Protein AF-A0AAX0WS80-F1 (afdb_monomer_lite)

pLDDT: mean 76.94, std 17.45, range [29.25, 92.12]

Secondary structure (DSSP, 8-state):
--HHHHHHHHHHHHHHHHHHHHHHHHHHS-----SS-----S-SSHHHHHHHHHHHHHHHHHHHHHH-TTS---HHHHHHHHHHHHHHHHHHHHHHHTSTTHHHHHHTTHHHHHHHHHHHHHHHH-

Foldseek 3Di:
DDPVVVLLVVLLVLLLVLLVLVLVLLVLPPDPPPPPDDDPDPDDPPPLVVLSVVLVVLNVVLVVLVPPPVDDNPSVVNVVSSVVSVVSVVVSLVCLCVDPCVVVCVVSCSVVSVVVSVVSNVVSPD

Structure (mmCIF, N/CA/C/O backbone):
data_AF-A0AAX0WS80-F1
#
_entry.id   AF-A0AAX0WS80-F1
#
loop_
_atom_site.group_PDB
_atom_site.id
_atom_site.type_symbol
_atom_site.label_atom_id
_atom_site.label_alt_id
_atom_site.label_comp_id
_atom_site.label_asym_id
_atom_site.label_entity_id
_atom_site.label_seq_id
_atom_site.pdbx_PDB_ins_code
_atom_site.Cartn_x
_atom_site.Cartn_y
_atom_site.Cartn_z
_atom_site.occupancy
_atom_site.B_iso_or_equiv
_atom_site.auth_seq_id
_atom_site.auth_comp_id
_atom_site.auth_asym_id
_atom_site.auth_atom_id
_atom_site.pdbx_PDB_model_num
ATOM 1 N N . MET A 1 1 ? 20.073 -5.350 -20.704 1.00 56.81 1 MET A N 1
ATOM 2 C CA . MET A 1 1 ? 19.515 -5.010 -19.376 1.00 56.81 1 MET A CA 1
ATOM 3 C C . MET A 1 1 ? 20.526 -5.489 -18.339 1.00 56.81 1 MET A C 1
ATOM 5 O O . MET A 1 1 ? 20.897 -6.651 -18.406 1.00 56.81 1 MET A O 1
ATOM 9 N N . ASN A 1 2 ? 21.082 -4.609 -17.500 1.00 73.88 2 ASN A N 1
ATOM 10 C CA . ASN A 1 2 ? 22.086 -5.003 -16.495 1.00 73.88 2 ASN A CA 1
ATOM 11 C C . ASN A 1 2 ? 21.416 -5.867 -15.402 1.00 73.88 2 ASN A C 1
ATOM 13 O O . ASN A 1 2 ? 20.265 -5.600 -15.059 1.00 73.88 2 ASN A O 1
ATOM 17 N N . LYS A 1 3 ? 22.119 -6.871 -14.863 1.00 77.88 3 LYS A N 1
ATOM 18 C CA . LYS A 1 3 ? 21.657 -7.792 -13.809 1.00 77.88 3 LYS A CA 1
ATOM 19 C C . LYS A 1 3 ? 21.042 -7.054 -12.611 1.00 77.88 3 LYS A C 1
ATOM 21 O O . LYS A 1 3 ? 19.959 -7.415 -12.168 1.00 77.88 3 LYS A O 1
ATOM 26 N N . ALA A 1 4 ? 21.656 -5.949 -12.185 1.00 75.44 4 ALA A N 1
ATOM 27 C CA . ALA A 1 4 ? 21.131 -5.101 -11.111 1.00 75.44 4 ALA A CA 1
ATOM 28 C C . ALA A 1 4 ? 19.734 -4.523 -11.421 1.00 75.44 4 ALA A C 1
ATOM 30 O O . ALA A 1 4 ? 18.885 -4.418 -10.542 1.00 75.44 4 ALA A O 1
ATOM 31 N N . ASN A 1 5 ? 19.457 -4.189 -12.687 1.00 78.62 5 ASN A N 1
ATOM 32 C CA . ASN A 1 5 ? 18.140 -3.696 -13.092 1.00 78.62 5 ASN A CA 1
ATOM 33 C C . ASN A 1 5 ? 17.091 -4.821 -13.118 1.00 78.62 5 ASN A C 1
ATOM 35 O O . ASN A 1 5 ? 15.913 -4.568 -12.907 1.00 78.62 5 ASN A O 1
ATOM 39 N N . GLN A 1 6 ? 17.501 -6.069 -13.365 1.00 82.81 6 GLN A N 1
ATOM 40 C CA . GLN A 1 6 ? 16.599 -7.222 -13.288 1.00 82.81 6 GLN A CA 1
ATOM 41 C C . GLN A 1 6 ? 16.251 -7.561 -11.835 1.00 82.81 6 GLN A C 1
ATOM 43 O O . GLN A 1 6 ? 15.082 -7.761 -11.524 1.00 82.81 6 GLN A O 1
ATOM 48 N N . GLU A 1 7 ? 17.241 -7.570 -10.941 1.00 85.75 7 GLU A N 1
ATOM 49 C CA . GLU A 1 7 ? 17.035 -7.797 -9.504 1.00 85.75 7 GLU A CA 1
ATOM 50 C C . GLU A 1 7 ? 16.114 -6.733 -8.892 1.00 85.75 7 GLU A C 1
ATOM 52 O O . GLU A 1 7 ? 15.167 -7.070 -8.179 1.00 85.75 7 GLU A O 1
ATOM 57 N N . LEU A 1 8 ? 16.318 -5.462 -9.252 1.00 86.62 8 LEU A N 1
ATOM 58 C CA . LEU A 1 8 ? 15.444 -4.366 -8.839 1.00 86.62 8 LEU A CA 1
ATOM 59 C C . LEU A 1 8 ? 14.003 -4.558 -9.329 1.00 86.62 8 LEU A C 1
ATOM 61 O O . LEU A 1 8 ? 13.059 -4.360 -8.571 1.00 86.62 8 LEU A O 1
ATOM 65 N N . GLN A 1 9 ? 13.815 -4.978 -10.578 1.00 86.31 9 GLN A N 1
ATOM 66 C CA . GLN A 1 9 ? 12.480 -5.186 -11.138 1.00 86.31 9 GLN A CA 1
ATOM 67 C C . GLN A 1 9 ? 11.749 -6.377 -10.496 1.00 86.31 9 GLN A C 1
ATOM 69 O O . GLN A 1 9 ? 10.552 -6.282 -10.231 1.00 86.31 9 GLN A O 1
ATOM 74 N N . ILE A 1 10 ? 12.469 -7.446 -10.141 1.00 88.62 10 ILE A N 1
ATOM 75 C CA . ILE A 1 10 ? 11.917 -8.563 -9.356 1.00 88.62 10 ILE A CA 1
ATOM 76 C C . ILE A 1 10 ? 11.486 -8.086 -7.963 1.00 88.62 10 ILE A C 1
ATOM 78 O O . ILE A 1 10 ? 10.423 -8.472 -7.476 1.00 88.62 10 ILE A O 1
ATOM 82 N N . LEU A 1 11 ? 12.292 -7.244 -7.309 1.00 89.44 11 LEU A N 1
ATOM 83 C CA . LEU A 1 11 ? 11.933 -6.670 -6.012 1.00 89.44 11 LEU A CA 1
ATOM 84 C C . LEU A 1 11 ? 10.670 -5.804 -6.119 1.00 89.44 11 LEU A C 1
ATOM 86 O O . LEU A 1 11 ? 9.746 -5.973 -5.325 1.00 89.44 11 LEU A O 1
ATOM 90 N N . ILE A 1 12 ? 10.595 -4.934 -7.129 1.00 88.94 12 ILE A N 1
ATOM 91 C CA . ILE A 1 12 ? 9.424 -4.084 -7.388 1.00 88.94 12 ILE A CA 1
ATOM 92 C C . ILE A 1 12 ? 8.171 -4.933 -7.630 1.00 88.94 12 ILE A C 1
ATOM 94 O O . ILE A 1 12 ? 7.109 -4.598 -7.117 1.00 88.94 12 ILE A O 1
ATOM 98 N N . GLU A 1 13 ? 8.273 -6.054 -8.345 1.00 89.50 13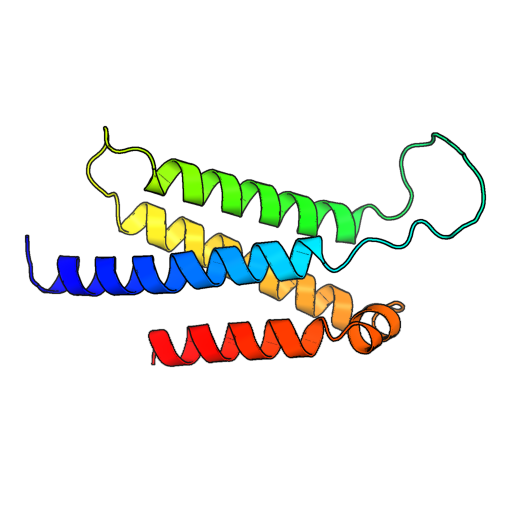 GLU A N 1
ATOM 99 C CA . GLU A 1 13 ? 7.147 -6.975 -8.551 1.00 89.50 13 GLU A CA 1
ATOM 100 C C . GLU A 1 13 ? 6.654 -7.622 -7.252 1.00 89.50 13 GLU A C 1
ATOM 102 O O . GLU A 1 13 ? 5.447 -7.748 -7.045 1.00 89.50 13 GLU A O 1
ATOM 107 N N . LYS A 1 14 ? 7.559 -7.982 -6.338 1.00 90.44 14 LYS A N 1
ATOM 108 C CA . LYS A 1 14 ? 7.165 -8.501 -5.020 1.00 90.44 14 LYS A CA 1
ATOM 109 C C . LYS A 1 14 ? 6.500 -7.421 -4.162 1.00 90.44 14 LYS A C 1
ATOM 111 O O . LYS A 1 14 ? 5.493 -7.693 -3.508 1.00 90.44 14 LYS A O 1
ATOM 116 N N . LEU A 1 15 ? 7.023 -6.195 -4.194 1.00 90.94 15 LEU A N 1
ATOM 117 C CA . LEU A 1 15 ? 6.435 -5.049 -3.495 1.00 90.94 15 LEU A CA 1
ATOM 118 C C . LEU A 1 15 ? 5.065 -4.659 -4.077 1.00 90.94 15 LEU A C 1
ATOM 120 O O . LEU A 1 15 ? 4.174 -4.276 -3.324 1.00 90.94 15 LEU A O 1
ATOM 124 N N . ASP A 1 16 ? 4.854 -4.823 -5.384 1.00 90.62 16 ASP A N 1
ATOM 125 C CA . ASP A 1 16 ? 3.568 -4.577 -6.050 1.00 90.62 16 ASP A CA 1
ATOM 126 C C . ASP A 1 16 ? 2.439 -5.455 -5.484 1.00 90.62 16 ASP A C 1
ATOM 128 O O . ASP A 1 16 ? 1.323 -4.969 -5.274 1.00 90.62 16 ASP A O 1
ATOM 132 N N . SER A 1 17 ? 2.744 -6.722 -5.177 1.00 91.12 17 SER A N 1
ATOM 133 C CA . SER A 1 17 ? 1.818 -7.639 -4.499 1.00 91.12 17 SER A CA 1
ATOM 134 C C . SER A 1 17 ? 1.521 -7.189 -3.067 1.00 91.12 17 SER A C 1
ATOM 136 O O . SER A 1 17 ? 0.379 -7.267 -2.619 1.00 91.12 17 SER A O 1
ATOM 138 N N . ILE A 1 18 ? 2.524 -6.684 -2.343 1.00 91.94 18 ILE A N 1
ATOM 139 C CA . ILE A 1 18 ? 2.337 -6.166 -0.979 1.00 91.94 18 ILE A CA 1
ATOM 140 C C . ILE A 1 18 ? 1.436 -4.928 -0.985 1.00 91.94 18 ILE A C 1
ATOM 142 O O . ILE A 1 18 ? 0.577 -4.783 -0.117 1.00 91.94 18 ILE A O 1
ATOM 146 N N . VAL A 1 19 ? 1.573 -4.057 -1.985 1.00 91.50 19 VAL A N 1
ATOM 147 C CA . VAL A 1 19 ? 0.694 -2.894 -2.153 1.00 91.50 19 VAL A CA 1
ATOM 148 C C . VAL A 1 19 ? -0.770 -3.311 -2.347 1.00 91.50 19 VAL A C 1
ATOM 150 O O . VAL A 1 19 ? -1.670 -2.652 -1.817 1.00 91.50 19 VAL A O 1
ATOM 153 N N . ASP A 1 20 ? -1.033 -4.413 -3.052 1.00 92.00 20 ASP A N 1
ATOM 154 C CA . ASP A 1 20 ? -2.394 -4.944 -3.186 1.00 92.00 20 ASP A CA 1
ATOM 155 C C . ASP A 1 20 ? -2.931 -5.494 -1.861 1.00 92.00 20 ASP A C 1
ATOM 157 O O . ASP A 1 20 ? -4.081 -5.221 -1.506 1.00 92.00 20 ASP A O 1
ATOM 161 N N . GLU A 1 21 ? -2.101 -6.194 -1.083 1.00 90.31 21 GLU A N 1
ATOM 162 C CA . GLU A 1 21 ? -2.470 -6.625 0.270 1.00 90.31 21 GLU A CA 1
ATOM 163 C C . GLU A 1 21 ? -2.802 -5.422 1.166 1.00 90.31 21 GLU A C 1
ATOM 165 O O . GLU A 1 21 ? -3.850 -5.401 1.813 1.00 90.31 21 GLU A O 1
ATOM 170 N N . MET A 1 22 ? -1.982 -4.366 1.147 1.00 88.81 22 MET A N 1
ATOM 171 C CA . MET A 1 22 ? -2.257 -3.125 1.882 1.00 88.81 22 MET A CA 1
ATOM 172 C C . MET A 1 22 ? -3.594 -2.510 1.476 1.00 88.81 22 MET A C 1
ATOM 174 O O . MET A 1 22 ? -4.395 -2.147 2.340 1.00 88.81 22 MET A O 1
ATOM 178 N N . LYS A 1 23 ? -3.869 -2.418 0.168 1.00 89.38 23 LYS A N 1
ATOM 179 C CA . LYS A 1 23 ? -5.151 -1.931 -0.359 1.00 89.38 23 LYS A CA 1
ATOM 180 C C . LYS A 1 23 ? -6.319 -2.747 0.192 1.00 89.38 23 LYS A C 1
ATOM 182 O O . LYS A 1 23 ? -7.307 -2.163 0.636 1.00 89.38 23 LYS A O 1
ATOM 187 N N . GLN A 1 24 ? -6.203 -4.073 0.226 1.00 88.75 24 GLN A N 1
ATOM 188 C CA . GLN A 1 24 ? -7.234 -4.941 0.795 1.00 88.75 24 GLN A CA 1
ATOM 189 C C . GLN A 1 24 ? -7.435 -4.699 2.293 1.00 88.75 24 GLN A C 1
ATOM 191 O O . GLN A 1 24 ? -8.578 -4.559 2.733 1.00 88.75 24 GLN A O 1
ATOM 196 N N . VAL A 1 25 ? -6.357 -4.591 3.078 1.00 86.69 25 VAL A N 1
ATOM 197 C CA . VAL A 1 25 ? -6.458 -4.311 4.518 1.00 86.69 25 VAL A CA 1
ATOM 198 C C . VAL A 1 25 ? -7.139 -2.963 4.752 1.00 86.69 25 VAL A C 1
ATOM 200 O O . VAL A 1 25 ? -8.092 -2.893 5.533 1.00 86.69 25 VAL A O 1
ATOM 203 N N . LEU A 1 26 ? -6.727 -1.922 4.021 1.00 83.94 26 LEU A N 1
ATOM 204 C CA . LEU A 1 26 ? -7.327 -0.590 4.094 1.00 83.94 26 LEU A CA 1
ATOM 205 C C . LEU A 1 26 ? -8.811 -0.617 3.734 1.00 83.94 26 LEU A C 1
ATOM 207 O O . LEU A 1 26 ? -9.595 0.029 4.414 1.00 83.94 26 LEU A O 1
ATOM 211 N N . VAL A 1 27 ? -9.235 -1.344 2.700 1.00 83.25 27 VAL A N 1
ATOM 212 C CA . VAL A 1 27 ? -10.659 -1.442 2.331 1.00 83.25 27 VAL A CA 1
ATOM 213 C C . VAL A 1 27 ? -11.455 -2.230 3.376 1.00 83.25 27 VAL A C 1
ATOM 215 O O . VAL A 1 27 ? -12.555 -1.811 3.734 1.00 83.25 27 VAL A O 1
ATOM 218 N N . SER A 1 28 ? -10.889 -3.323 3.897 1.00 77.19 28 SER A N 1
ATOM 219 C CA . SER A 1 28 ? -11.552 -4.221 4.855 1.00 77.19 28 SER A CA 1
ATOM 220 C C . SER A 1 28 ? -11.839 -3.577 6.211 1.00 77.19 28 SER A C 1
ATOM 222 O O . SER A 1 28 ? -12.799 -3.952 6.883 1.00 77.19 28 SER A O 1
ATOM 224 N N . THR A 1 29 ? -11.076 -2.551 6.594 1.00 68.81 29 THR A N 1
ATOM 225 C CA . THR A 1 29 ? -11.458 -1.651 7.681 1.00 68.81 29 THR A CA 1
ATOM 226 C C . THR A 1 29 ? -12.516 -0.677 7.186 1.00 68.81 29 THR A C 1
ATOM 228 O O . THR A 1 29 ? -12.272 0.500 6.911 1.00 68.81 29 THR A O 1
ATOM 231 N N . GLN A 1 30 ? -13.731 -1.191 7.015 1.00 55.41 30 GLN A N 1
ATOM 232 C CA . GLN A 1 30 ? -14.908 -0.367 6.801 1.00 55.41 30 GLN A CA 1
ATOM 233 C C . GLN A 1 30 ? -15.033 0.582 8.000 1.00 55.41 30 GLN A C 1
ATOM 235 O O . GLN A 1 30 ? -15.071 0.131 9.149 1.00 55.41 30 GLN A O 1
ATOM 240 N N . SER A 1 31 ? -15.070 1.892 7.732 1.00 48.59 31 SER A N 1
ATOM 241 C CA . SER A 1 31 ? -15.538 2.864 8.715 1.00 48.59 31 SER A CA 1
ATOM 242 C C . SER A 1 31 ? -16.947 2.434 9.080 1.00 48.59 31 SER A C 1
ATOM 244 O O . SER A 1 31 ? -17.825 2.434 8.212 1.00 48.59 31 SER A O 1
ATOM 246 N N . VAL A 1 32 ? -17.158 2.020 10.325 1.00 42.12 32 VAL A N 1
ATOM 247 C CA . VAL A 1 32 ? -18.508 1.805 10.822 1.00 42.12 32 VAL A CA 1
ATOM 248 C C . VAL A 1 32 ? -19.185 3.160 10.702 1.00 42.12 32 VAL A C 1
ATOM 250 O O . 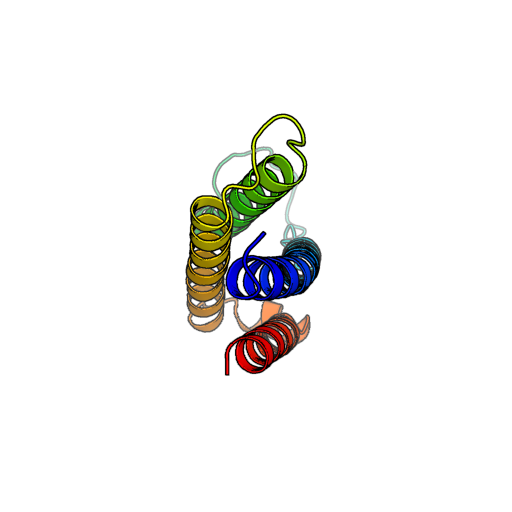VAL A 1 32 ? -18.861 4.096 11.432 1.00 42.12 32 VAL A O 1
ATOM 253 N N . SER A 1 33 ? -20.107 3.296 9.746 1.00 40.22 33 SER A N 1
ATOM 254 C CA . SER A 1 33 ? -21.163 4.277 9.912 1.00 40.22 33 SER A CA 1
ATOM 255 C C . SER A 1 33 ? -21.825 3.870 11.216 1.00 40.22 33 SER A C 1
ATOM 257 O O . SER A 1 33 ? -22.523 2.852 11.270 1.00 40.22 33 SER A O 1
ATOM 259 N N . SER A 1 34 ? -21.520 4.592 12.294 1.00 36.38 34 SER A N 1
ATOM 260 C CA . SER A 1 34 ? -22.288 4.450 13.516 1.00 36.38 34 SER A CA 1
ATOM 261 C C . SER A 1 34 ? -23.750 4.553 13.098 1.00 36.38 34 SER A C 1
ATOM 263 O O . SER A 1 34 ? -24.137 5.431 12.326 1.00 36.38 34 SER A O 1
ATOM 265 N N . ASN A 1 35 ? -24.538 3.567 13.507 1.00 35.56 35 ASN A N 1
ATOM 266 C CA . ASN A 1 35 ? -25.933 3.408 13.127 1.00 35.56 35 ASN A CA 1
ATOM 267 C C . ASN A 1 35 ? -26.796 4.465 13.855 1.00 35.56 35 ASN A C 1
ATOM 269 O O . ASN A 1 35 ? -27.763 4.153 14.544 1.00 35.56 35 ASN A O 1
ATOM 273 N N . LYS A 1 36 ? -26.410 5.742 13.763 1.00 38.12 36 LYS A N 1
ATOM 274 C CA . LYS A 1 36 ? -27.124 6.907 14.269 1.00 38.12 36 LYS A CA 1
ATOM 275 C C . LYS A 1 36 ? -27.389 7.846 13.103 1.00 38.12 36 LYS A C 1
ATOM 277 O O . LYS A 1 36 ? -26.603 8.732 12.816 1.00 38.12 36 LYS A O 1
ATOM 282 N N . LYS A 1 37 ? -28.564 7.609 12.518 1.00 34.72 37 LYS A N 1
ATOM 283 C CA . LYS A 1 37 ? -29.346 8.479 11.637 1.00 34.72 37 LYS A CA 1
ATOM 284 C C . LYS A 1 37 ? -28.667 8.928 10.340 1.00 34.72 37 LYS A C 1
ATOM 286 O O . LYS A 1 37 ? -27.595 9.510 10.301 1.00 34.72 37 LYS A O 1
ATOM 291 N N . LYS A 1 38 ? -29.414 8.687 9.263 1.00 38.25 38 LYS A N 1
ATOM 292 C CA . LYS A 1 38 ? -29.347 9.420 8.004 1.00 38.25 38 LYS A CA 1
ATOM 293 C C . LYS A 1 38 ? -29.253 10.918 8.297 1.00 38.25 38 LYS A C 1
ATOM 295 O O . LYS A 1 38 ? -30.280 11.530 8.548 1.00 38.25 38 LYS A O 1
ATOM 300 N N . ASP A 1 39 ? -28.059 11.475 8.212 1.00 29.25 39 ASP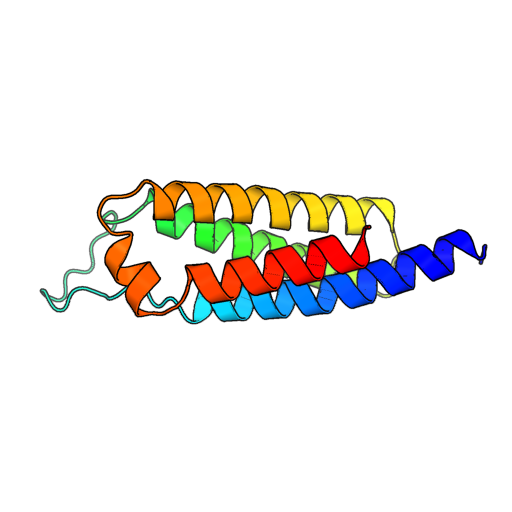 A N 1
ATOM 301 C CA . ASP A 1 39 ? -27.866 12.879 7.899 1.00 29.25 39 ASP A CA 1
ATOM 302 C C . ASP A 1 39 ? -26.803 12.946 6.807 1.00 29.25 39 ASP A C 1
ATOM 304 O O . ASP A 1 39 ? -25.626 12.646 7.007 1.00 29.25 39 ASP A O 1
ATOM 308 N N . CYS A 1 40 ? -27.258 13.299 5.605 1.00 40.50 40 CYS A N 1
ATOM 309 C CA . CYS A 1 40 ? -26.417 13.819 4.540 1.00 40.50 40 CYS A CA 1
ATOM 310 C C . CYS A 1 40 ? -25.767 15.117 5.029 1.00 40.50 40 CYS A C 1
ATOM 312 O O . CYS A 1 40 ? -26.229 16.190 4.670 1.00 40.50 40 CYS A O 1
ATOM 314 N N . PHE A 1 41 ? -24.704 15.049 5.828 1.00 33.81 41 PHE A N 1
ATOM 315 C CA . PHE A 1 41 ? -23.884 16.217 6.118 1.00 33.81 41 PHE A CA 1
ATOM 316 C C . PHE A 1 41 ? -22.400 15.854 6.182 1.00 33.81 41 PHE A C 1
ATOM 318 O O . PHE A 1 41 ? -21.935 15.027 6.960 1.00 33.81 41 PHE A O 1
ATOM 325 N N . PHE A 1 42 ? -21.672 16.511 5.283 1.00 40.69 42 PHE A N 1
ATOM 326 C CA . PHE A 1 42 ? -20.256 16.829 5.332 1.00 40.69 42 PHE A CA 1
ATOM 327 C C . PHE A 1 42 ? -19.710 16.918 6.779 1.00 40.69 42 PHE A C 1
ATOM 329 O O . PHE A 1 42 ? -20.333 17.557 7.616 1.00 40.69 42 PHE A O 1
ATOM 336 N N . LEU A 1 43 ? -18.485 16.412 7.013 1.00 36.91 43 LEU A N 1
ATOM 337 C CA . LEU A 1 43 ? -17.598 16.747 8.156 1.00 36.91 43 LEU A CA 1
ATOM 338 C C . LEU A 1 43 ? -17.745 15.999 9.505 1.00 36.91 43 LEU A C 1
ATOM 340 O O . LEU A 1 43 ? -17.754 16.642 10.551 1.00 36.91 43 LEU A O 1
ATOM 344 N N . SER A 1 44 ? -17.670 14.668 9.566 1.00 35.41 44 SER A N 1
ATOM 345 C CA . SER A 1 44 ? -17.484 14.011 10.882 1.00 35.41 44 SER A CA 1
ATOM 346 C C . SER A 1 44 ? -16.663 12.715 10.845 1.00 35.41 44 SER A C 1
ATOM 348 O O . SER A 1 44 ? -17.187 11.642 11.097 1.00 35.41 44 SER A O 1
ATOM 350 N N . THR A 1 45 ? -15.366 12.824 10.494 1.00 40.38 45 THR A N 1
ATOM 351 C CA . THR A 1 45 ? -14.211 11.915 10.827 1.00 40.38 45 THR A CA 1
ATOM 352 C C . THR A 1 45 ? -12.968 12.244 9.963 1.00 40.38 45 THR A C 1
ATOM 354 O O . THR A 1 45 ? -12.218 11.377 9.510 1.00 40.38 45 THR A O 1
ATOM 357 N N . ARG A 1 46 ? -12.740 13.533 9.659 1.00 43.75 46 ARG A N 1
ATOM 358 C CA . ARG A 1 46 ? -11.938 13.955 8.491 1.00 43.75 46 ARG A CA 1
ATOM 359 C C . ARG A 1 46 ? -10.455 13.555 8.478 1.00 43.75 46 ARG A C 1
ATOM 361 O O . ARG A 1 46 ? -9.921 13.451 7.386 1.00 43.75 46 ARG A O 1
ATOM 368 N N . MET A 1 47 ? -9.775 13.305 9.600 1.00 46.44 47 MET A N 1
ATOM 369 C CA . MET A 1 47 ? -8.319 13.048 9.552 1.00 46.44 47 MET A CA 1
ATOM 370 C C . MET A 1 47 ? -7.935 11.608 9.175 1.00 46.44 47 MET A C 1
ATOM 372 O O . MET A 1 47 ? -6.978 11.419 8.426 1.00 46.44 47 MET A O 1
ATOM 376 N N . GLY A 1 48 ? -8.668 10.595 9.649 1.00 48.69 48 GLY A N 1
ATOM 377 C CA . GLY A 1 48 ? -8.385 9.190 9.314 1.00 48.69 48 GLY A CA 1
ATOM 378 C C . GLY A 1 48 ? -8.865 8.810 7.911 1.00 48.69 48 GLY A C 1
ATOM 379 O O . GLY A 1 48 ? -8.168 8.111 7.174 1.00 48.69 48 GLY A O 1
ATOM 380 N N . LEU A 1 49 ? -10.029 9.339 7.510 1.00 54.81 49 LEU A N 1
ATOM 381 C CA . LEU A 1 49 ? -10.599 9.116 6.180 1.00 54.81 49 LEU A CA 1
ATOM 382 C C . LEU A 1 49 ? -9.763 9.787 5.077 1.00 54.81 49 LEU A C 1
ATOM 384 O O . LEU A 1 49 ? -9.589 9.202 4.009 1.00 54.81 49 LEU A O 1
ATOM 388 N N . ASP A 1 50 ? -9.212 10.978 5.342 1.00 69.38 50 ASP A N 1
ATOM 389 C CA . ASP A 1 50 ? -8.335 11.692 4.404 1.00 69.38 50 ASP A CA 1
ATOM 390 C C . ASP A 1 50 ? -7.028 10.927 4.166 1.00 69.38 50 ASP A C 1
ATOM 392 O O . ASP A 1 50 ? -6.656 10.683 3.021 1.00 69.38 50 ASP A O 1
ATOM 396 N N . ALA A 1 51 ? -6.379 10.440 5.229 1.00 75.38 51 ALA A N 1
ATOM 397 C CA . ALA A 1 51 ? -5.143 9.669 5.115 1.00 75.38 51 ALA A CA 1
ATOM 398 C C . ALA A 1 51 ? -5.350 8.332 4.382 1.00 75.38 51 ALA A C 1
ATOM 400 O O . ALA A 1 51 ? -4.600 8.022 3.456 1.00 75.38 51 ALA A O 1
ATOM 401 N N . LYS A 1 52 ? -6.403 7.574 4.717 1.00 81.12 52 LYS A N 1
ATOM 402 C CA . LYS A 1 52 ? -6.760 6.336 4.003 1.00 81.12 52 LYS A CA 1
ATOM 403 C C . LYS A 1 52 ? -7.057 6.598 2.523 1.00 81.12 52 LYS A C 1
ATOM 405 O O . LYS A 1 52 ? -6.527 5.903 1.660 1.00 81.12 52 LYS A O 1
ATOM 410 N N . THR A 1 53 ? -7.857 7.621 2.215 1.00 82.62 53 THR A N 1
ATOM 411 C CA . THR A 1 53 ? -8.181 8.005 0.827 1.00 82.62 53 THR A CA 1
ATOM 412 C C . THR A 1 53 ? -6.930 8.448 0.069 1.00 82.62 53 THR A C 1
ATOM 414 O O . THR A 1 53 ? -6.731 8.081 -1.087 1.00 82.62 53 THR A O 1
ATOM 417 N N . ARG A 1 54 ? -6.032 9.186 0.725 1.00 84.88 54 ARG A N 1
ATOM 418 C CA . ARG A 1 54 ? -4.758 9.618 0.149 1.00 84.88 54 ARG A CA 1
ATOM 419 C C . ARG A 1 54 ? -3.839 8.438 -0.167 1.00 84.88 54 ARG A C 1
ATOM 421 O O . ARG A 1 54 ? -3.241 8.438 -1.240 1.00 84.88 54 ARG A O 1
ATOM 428 N N . ILE A 1 55 ? -3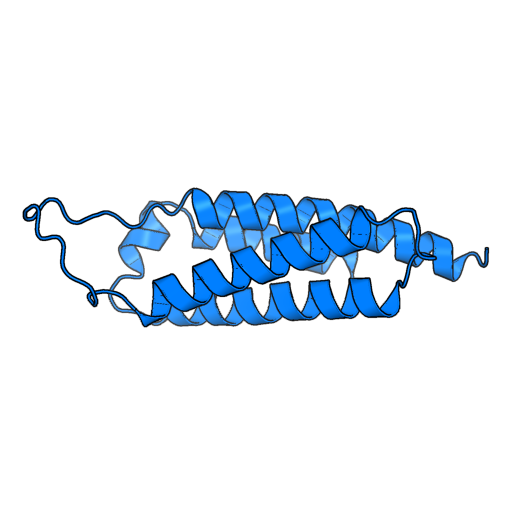.749 7.439 0.715 1.00 88.62 55 ILE A N 1
ATOM 429 C CA . ILE A 1 55 ? -2.993 6.204 0.446 1.00 88.62 55 ILE A CA 1
ATOM 430 C C . ILE A 1 55 ? -3.599 5.478 -0.755 1.00 88.62 55 ILE A C 1
ATOM 432 O O . ILE A 1 55 ? -2.876 5.133 -1.684 1.00 88.62 55 ILE A O 1
ATOM 436 N N . MET A 1 56 ? -4.926 5.341 -0.797 1.00 88.75 56 MET A N 1
ATOM 437 C CA . MET A 1 56 ? -5.629 4.731 -1.927 1.00 88.75 56 MET A CA 1
ATOM 438 C C . MET A 1 56 ? -5.305 5.405 -3.267 1.00 88.75 56 MET A C 1
ATOM 440 O O . MET A 1 56 ? -4.960 4.728 -4.233 1.00 88.75 56 MET A O 1
ATOM 444 N N . VAL A 1 57 ? -5.327 6.741 -3.314 1.00 87.38 57 VAL A N 1
ATOM 445 C CA . VAL A 1 57 ? -4.958 7.510 -4.514 1.00 87.38 57 VAL A CA 1
ATOM 446 C C . VAL A 1 57 ? -3.494 7.288 -4.905 1.00 87.38 57 VAL A C 1
ATOM 448 O O . VAL A 1 57 ? -3.191 7.197 -6.095 1.00 87.38 57 VAL A O 1
ATOM 451 N N . LYS A 1 58 ? -2.573 7.207 -3.936 1.00 90.19 58 LYS A N 1
ATOM 452 C CA . LYS A 1 58 ? -1.151 6.924 -4.203 1.00 90.19 58 LYS A CA 1
ATOM 453 C C . LYS A 1 58 ? -0.966 5.522 -4.791 1.00 90.19 58 LYS A C 1
ATOM 455 O O . LYS A 1 58 ? -0.265 5.388 -5.790 1.00 90.19 58 LYS A O 1
ATOM 460 N N . ILE A 1 59 ? -1.658 4.519 -4.247 1.00 91.50 59 ILE A N 1
ATOM 461 C CA . ILE A 1 59 ? -1.659 3.147 -4.777 1.00 91.50 59 ILE A CA 1
ATOM 462 C C . ILE A 1 59 ? -2.146 3.127 -6.228 1.00 91.50 59 ILE A C 1
ATOM 464 O O . ILE A 1 59 ? -1.477 2.570 -7.094 1.00 91.50 59 ILE A O 1
ATOM 468 N N . ASP A 1 60 ? -3.270 3.781 -6.526 1.00 89.75 60 ASP A N 1
ATOM 469 C CA . ASP A 1 60 ? -3.809 3.792 -7.888 1.00 89.75 60 ASP A CA 1
ATOM 470 C C . ASP A 1 60 ? -2.879 4.527 -8.873 1.00 89.75 60 ASP A C 1
ATOM 472 O O . ASP A 1 60 ? -2.741 4.108 -10.023 1.00 89.75 60 ASP A O 1
ATOM 476 N N . LYS A 1 61 ? -2.194 5.596 -8.436 1.00 89.69 61 LYS A N 1
ATOM 477 C CA . LYS A 1 61 ? -1.163 6.275 -9.243 1.00 89.69 61 LYS A CA 1
ATOM 478 C C . LYS A 1 61 ? 0.027 5.361 -9.536 1.00 89.69 61 LYS A C 1
ATOM 480 O O . LYS A 1 61 ? 0.448 5.286 -10.687 1.00 89.69 61 LYS A O 1
ATOM 485 N N . TYR A 1 62 ? 0.528 4.647 -8.530 1.00 91.56 62 TYR A N 1
ATOM 486 C CA . TYR A 1 62 ? 1.609 3.676 -8.695 1.00 91.56 62 TYR A CA 1
ATOM 487 C C . TYR A 1 62 ? 1.219 2.537 -9.652 1.00 91.56 62 TYR A C 1
ATOM 489 O O . TYR A 1 62 ? 1.970 2.204 -10.566 1.00 91.56 62 TYR A O 1
ATOM 497 N N . LYS A 1 63 ? 0.007 1.987 -9.520 1.00 90.25 63 LYS A N 1
ATOM 498 C CA . LYS A 1 63 ? -0.482 0.926 -10.415 1.00 90.25 63 LYS A CA 1
ATOM 499 C C . LYS A 1 63 ? -0.625 1.413 -11.860 1.00 90.25 63 LYS A C 1
ATOM 501 O O . LYS A 1 63 ? -0.294 0.675 -12.783 1.00 90.25 63 LYS A O 1
ATOM 506 N N . LYS A 1 64 ? -1.056 2.662 -12.074 1.00 89.12 64 LYS A N 1
ATOM 507 C CA . LYS A 1 64 ? -1.075 3.280 -13.413 1.00 89.12 64 LYS A CA 1
ATOM 508 C C . LYS A 1 64 ? 0.326 3.449 -13.991 1.00 89.12 64 LYS A C 1
ATOM 510 O O . LYS A 1 64 ? 0.515 3.145 -15.161 1.00 89.12 64 LYS A O 1
ATOM 515 N N . LEU A 1 65 ? 1.288 3.884 -13.176 1.00 86.88 65 LEU A N 1
ATOM 516 C CA . LEU A 1 65 ? 2.691 3.992 -13.580 1.00 86.88 65 LEU A CA 1
ATOM 517 C C . LEU A 1 65 ? 3.243 2.637 -14.052 1.00 86.88 65 LEU A C 1
ATOM 519 O O . LEU A 1 65 ? 3.867 2.567 -15.101 1.00 86.88 65 LEU A O 1
ATOM 523 N N . ARG A 1 66 ? 2.955 1.561 -13.313 1.00 85.38 66 ARG A N 1
ATOM 524 C CA . ARG A 1 66 ? 3.357 0.186 -13.656 1.00 85.38 66 ARG A CA 1
ATOM 525 C C . ARG A 1 66 ? 2.696 -0.355 -14.928 1.00 85.38 66 ARG A C 1
ATOM 527 O O . ARG A 1 66 ? 3.295 -1.160 -15.636 1.00 85.38 66 ARG A O 1
ATOM 534 N N . ALA A 1 67 ? 1.442 0.025 -15.171 1.00 84.44 67 ALA A N 1
ATOM 535 C CA . ALA A 1 67 ? 0.657 -0.445 -16.310 1.00 84.44 67 ALA A CA 1
ATOM 536 C C . ALA A 1 67 ? 0.954 0.318 -17.610 1.00 84.44 67 ALA A C 1
ATOM 538 O O . ALA A 1 67 ? 0.573 -0.153 -18.681 1.00 84.44 67 ALA A O 1
ATOM 539 N N . ASP A 1 68 ? 1.603 1.484 -17.536 1.00 78.50 68 ASP A N 1
ATOM 540 C CA . ASP A 1 68 ? 1.973 2.258 -18.717 1.00 78.50 68 ASP A CA 1
ATOM 541 C C . ASP A 1 68 ? 3.131 1.581 -19.463 1.00 78.50 68 ASP A C 1
ATOM 543 O O . ASP A 1 68 ? 4.311 1.823 -19.219 1.00 78.50 68 ASP A O 1
ATOM 547 N N . THR A 1 69 ? 2.772 0.711 -20.405 1.00 64.38 69 THR A N 1
ATOM 548 C CA . THR A 1 69 ? 3.711 0.003 -21.281 1.00 64.38 69 THR A CA 1
ATOM 549 C C . THR A 1 69 ? 4.356 0.903 -22.335 1.00 64.38 69 THR A C 1
ATOM 551 O O . THR A 1 69 ? 5.259 0.448 -23.034 1.00 64.38 69 THR A O 1
ATOM 554 N N . ASN A 1 70 ? 3.895 2.152 -22.491 1.00 58.91 70 ASN A N 1
ATOM 555 C CA . ASN A 1 70 ? 4.407 3.076 -23.507 1.00 58.91 70 ASN A CA 1
ATOM 556 C C . ASN A 1 70 ? 5.649 3.842 -23.038 1.00 58.91 70 ASN A C 1
ATOM 558 O O . ASN A 1 70 ? 6.320 4.471 -23.857 1.00 58.91 70 ASN A O 1
ATOM 562 N N . HIS A 1 71 ? 5.970 3.783 -21.744 1.00 58.25 71 HIS A N 1
ATOM 563 C CA . HIS A 1 71 ? 7.154 4.410 -21.174 1.00 58.25 71 HIS A CA 1
ATOM 564 C C . HIS A 1 71 ? 8.170 3.344 -20.744 1.00 58.25 71 HIS A C 1
ATOM 566 O O . HIS A 1 71 ? 7.789 2.292 -20.225 1.00 58.25 71 HIS A O 1
ATOM 572 N N . PRO A 1 72 ? 9.482 3.577 -20.940 1.00 65.06 72 PRO A N 1
ATOM 573 C CA . PRO A 1 72 ? 10.494 2.708 -20.354 1.00 65.06 72 PRO A CA 1
ATOM 574 C C . PRO A 1 72 ? 10.294 2.668 -18.834 1.00 65.06 72 PRO A C 1
ATOM 576 O O . PRO A 1 72 ? 10.130 3.723 -18.219 1.00 65.06 72 PRO A O 1
ATOM 579 N N . ARG A 1 73 ? 10.297 1.460 -18.240 1.00 71.38 73 ARG A N 1
ATOM 580 C CA . ARG A 1 73 ? 10.111 1.282 -16.789 1.00 71.38 73 ARG A CA 1
ATOM 581 C C . ARG A 1 73 ? 11.070 2.204 -16.038 1.00 71.38 73 ARG A C 1
ATOM 583 O O . ARG A 1 73 ? 12.288 2.025 -16.091 1.00 71.38 73 ARG A O 1
ATOM 590 N N . ASN A 1 74 ? 10.507 3.205 -15.371 1.00 81.00 74 ASN A N 1
ATOM 591 C CA . ASN A 1 74 ? 11.258 4.162 -14.581 1.00 81.00 74 ASN A CA 1
ATOM 592 C C . ASN A 1 74 ? 11.356 3.621 -13.153 1.00 81.00 74 ASN A C 1
ATOM 594 O O . ASN A 1 74 ? 10.552 3.981 -12.292 1.00 81.00 74 ASN A O 1
ATOM 598 N N . SER A 1 75 ? 12.331 2.736 -12.925 1.00 82.75 75 SER A N 1
ATOM 599 C CA . SER A 1 75 ? 12.521 2.074 -11.630 1.00 82.75 75 SER A CA 1
ATOM 600 C C . SER A 1 75 ? 12.671 3.074 -10.475 1.00 82.75 75 SER A C 1
ATOM 602 O O . SER A 1 75 ? 12.248 2.789 -9.361 1.00 82.75 75 SER A O 1
ATOM 604 N N . GLU A 1 76 ? 13.237 4.260 -10.720 1.00 85.62 76 GLU A N 1
ATOM 605 C CA . GLU A 1 76 ? 13.388 5.305 -9.701 1.00 85.62 76 GLU A CA 1
ATOM 606 C C . GLU A 1 76 ? 12.030 5.875 -9.274 1.00 85.62 76 GLU A C 1
ATOM 608 O O . GLU A 1 76 ? 11.733 5.970 -8.081 1.00 85.62 76 GLU A O 1
ATOM 613 N N . LEU A 1 77 ? 11.167 6.191 -10.242 1.00 87.69 77 LEU A N 1
ATOM 614 C CA . LEU A 1 77 ? 9.823 6.697 -9.967 1.00 87.69 77 LEU A CA 1
ATOM 615 C C . LEU A 1 77 ? 8.925 5.626 -9.325 1.00 87.69 77 LEU A C 1
ATOM 617 O O . LEU A 1 77 ? 8.121 5.946 -8.445 1.00 87.69 77 LEU A O 1
ATOM 621 N N . GLU A 1 78 ? 9.077 4.361 -9.729 1.00 90.00 78 GLU A N 1
ATOM 622 C CA . GLU A 1 78 ? 8.394 3.217 -9.112 1.00 90.00 78 GLU A CA 1
ATOM 623 C C . GLU A 1 78 ? 8.790 3.074 -7.637 1.00 90.00 78 GLU A C 1
ATOM 625 O O . GLU A 1 78 ? 7.917 3.022 -6.769 1.00 90.00 78 GLU A O 1
ATOM 630 N N . VAL A 1 79 ? 10.094 3.089 -7.340 1.00 89.50 79 VAL A N 1
ATOM 631 C CA . VAL A 1 79 ? 10.616 3.010 -5.967 1.00 89.50 79 VAL A CA 1
ATOM 632 C C . VAL A 1 79 ? 10.170 4.212 -5.137 1.00 89.50 79 VAL A C 1
ATOM 634 O O . VAL A 1 79 ? 9.691 4.035 -4.019 1.00 89.50 79 VAL A O 1
ATOM 637 N N . SER A 1 80 ? 10.261 5.429 -5.678 1.00 90.00 80 SER A N 1
ATOM 638 C CA . SER A 1 80 ? 9.811 6.644 -4.988 1.00 90.00 80 SER A CA 1
ATOM 639 C C . SER A 1 80 ? 8.324 6.570 -4.622 1.00 90.00 80 SER A C 1
ATOM 641 O O . SER A 1 80 ? 7.942 6.867 -3.489 1.00 90.00 80 SER A O 1
ATOM 643 N N . SER A 1 81 ? 7.491 6.086 -5.549 1.00 91.62 81 SER A N 1
ATOM 644 C CA . SER A 1 81 ? 6.055 5.901 -5.321 1.00 91.62 81 SER A CA 1
ATOM 645 C C . SER A 1 81 ? 5.771 4.855 -4.237 1.00 91.62 81 SER A C 1
ATOM 647 O O . SER A 1 81 ? 4.907 5.073 -3.389 1.00 91.62 81 SER A O 1
ATOM 649 N N . LEU A 1 82 ? 6.507 3.737 -4.232 1.00 92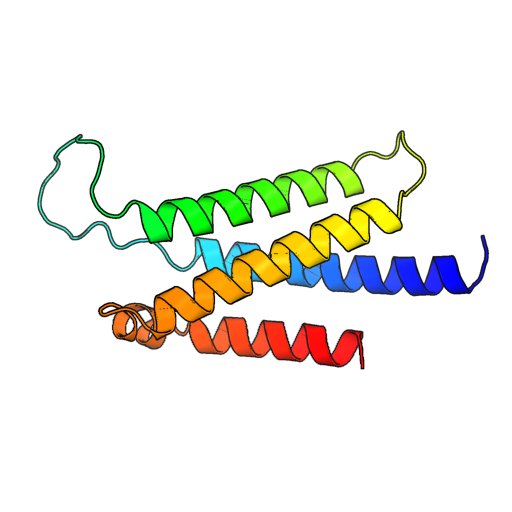.00 82 LEU A N 1
ATOM 650 C CA . LEU A 1 82 ? 6.390 2.693 -3.208 1.00 92.00 82 LEU A CA 1
ATOM 651 C C . LEU A 1 82 ? 6.764 3.218 -1.817 1.00 92.00 82 LEU A C 1
ATOM 653 O O . LEU A 1 82 ? 6.001 3.038 -0.869 1.00 92.00 82 LEU A O 1
ATOM 657 N N . MET A 1 83 ? 7.893 3.922 -1.702 1.00 90.81 83 MET A N 1
ATOM 658 C CA . MET A 1 83 ? 8.349 4.506 -0.435 1.00 90.81 83 MET A CA 1
ATOM 659 C C . MET A 1 83 ? 7.333 5.504 0.128 1.00 90.81 83 MET A C 1
ATOM 661 O O . MET A 1 83 ? 7.034 5.487 1.321 1.00 90.81 83 MET A O 1
ATOM 665 N N . ASP A 1 84 ? 6.747 6.337 -0.733 1.00 89.88 84 ASP A N 1
ATOM 666 C CA . ASP A 1 84 ? 5.708 7.296 -0.358 1.00 89.88 84 ASP A CA 1
ATOM 667 C C . ASP A 1 84 ? 4.412 6.608 0.125 1.00 89.88 84 ASP A C 1
ATOM 669 O O . ASP A 1 84 ? 3.793 7.052 1.100 1.00 89.88 84 ASP A O 1
ATOM 673 N N . ILE A 1 85 ? 4.017 5.488 -0.496 1.00 92.12 85 ILE A N 1
ATOM 674 C CA . ILE A 1 85 ? 2.890 4.656 -0.037 1.00 92.12 85 ILE A CA 1
ATOM 675 C C . ILE A 1 85 ? 3.178 4.073 1.351 1.00 92.12 85 ILE A C 1
ATOM 677 O O . ILE A 1 85 ? 2.335 4.202 2.246 1.00 92.12 85 ILE A O 1
ATOM 681 N N . PHE A 1 86 ? 4.350 3.463 1.550 1.00 90.88 86 PHE A N 1
ATOM 682 C CA . PHE A 1 86 ? 4.717 2.844 2.826 1.00 90.88 86 PHE A CA 1
ATOM 683 C C . PHE A 1 86 ? 4.803 3.874 3.953 1.00 90.88 86 PHE A C 1
ATOM 685 O O . PHE A 1 86 ? 4.128 3.705 4.967 1.00 90.88 86 PHE A O 1
ATOM 692 N N . ALA A 1 87 ? 5.506 4.990 3.743 1.00 89.50 87 ALA A N 1
ATOM 693 C CA . ALA A 1 87 ? 5.638 6.049 4.743 1.00 89.50 87 ALA A CA 1
ATOM 694 C C . ALA A 1 87 ? 4.279 6.664 5.121 1.00 89.50 87 ALA A C 1
ATOM 696 O O . ALA A 1 87 ? 3.968 6.855 6.298 1.00 89.50 87 ALA A O 1
ATOM 697 N N . THR A 1 88 ? 3.415 6.938 4.134 1.00 88.31 88 THR A N 1
ATOM 698 C CA . THR A 1 88 ? 2.070 7.468 4.417 1.00 88.31 88 THR A CA 1
ATOM 699 C C . THR A 1 88 ? 1.233 6.457 5.212 1.00 88.31 88 THR A C 1
ATOM 701 O O . THR A 1 88 ? 0.447 6.848 6.080 1.00 88.31 88 THR A O 1
ATOM 704 N N . THR A 1 89 ? 1.401 5.162 4.936 1.00 88.56 89 THR A N 1
ATOM 705 C CA . THR A 1 89 ? 0.665 4.097 5.625 1.00 88.56 89 THR A CA 1
ATOM 706 C C . THR A 1 89 ? 1.153 3.889 7.050 1.00 88.56 89 THR A C 1
ATOM 708 O O . THR A 1 89 ? 0.330 3.788 7.955 1.00 88.56 89 THR A O 1
ATOM 711 N N . GLU A 1 90 ? 2.463 3.919 7.279 1.00 88.25 90 GLU A N 1
ATOM 712 C CA . GLU A 1 90 ? 3.053 3.875 8.617 1.00 88.25 90 GLU A CA 1
ATOM 713 C C . GLU A 1 90 ? 2.527 5.021 9.494 1.00 88.25 90 GLU A C 1
ATOM 715 O O . GLU A 1 90 ? 2.065 4.796 10.615 1.00 88.25 90 GLU A O 1
ATOM 720 N N . ILE A 1 91 ? 2.485 6.245 8.953 1.00 88.25 91 ILE A N 1
ATOM 721 C CA . ILE A 1 91 ? 1.927 7.412 9.652 1.00 88.25 91 ILE A CA 1
ATOM 722 C C . ILE A 1 91 ? 0.454 7.188 10.021 1.00 88.25 91 ILE A C 1
ATOM 724 O O . ILE A 1 91 ? 0.031 7.565 11.116 1.00 88.25 91 ILE A O 1
ATOM 728 N N . LEU A 1 92 ? -0.345 6.603 9.122 1.00 86.81 92 LEU A N 1
ATOM 729 C CA . LEU A 1 92 ? -1.744 6.284 9.408 1.00 86.81 92 LEU A CA 1
ATOM 730 C C . LEU A 1 92 ? -1.855 5.254 10.535 1.00 86.81 92 LEU A C 1
ATOM 732 O O . LEU A 1 92 ? -2.596 5.489 11.487 1.00 86.81 92 LEU A O 1
ATOM 736 N N . VAL A 1 93 ? -1.123 4.141 10.442 1.00 86.12 93 VAL A N 1
ATOM 737 C CA . VAL A 1 93 ? -1.148 3.069 11.447 1.00 86.12 93 VAL A CA 1
ATOM 738 C C . VAL A 1 93 ? -0.769 3.622 12.820 1.00 86.12 93 VAL A C 1
ATOM 740 O O . VAL A 1 93 ? -1.509 3.399 13.777 1.00 86.12 93 VAL A O 1
ATOM 743 N N . LYS A 1 94 ? 0.295 4.432 12.898 1.00 85.88 94 LYS A N 1
ATOM 744 C CA . LYS A 1 94 ? 0.730 5.090 14.136 1.00 85.88 94 LYS A CA 1
ATOM 745 C C . LYS A 1 94 ? -0.352 6.000 14.729 1.00 85.88 94 LYS A C 1
ATOM 747 O O . LYS A 1 94 ? -0.663 5.915 15.916 1.00 85.88 94 LYS A O 1
ATOM 752 N N . LYS A 1 95 ? -0.989 6.831 13.899 1.00 84.56 95 LYS A N 1
ATOM 753 C CA . LYS A 1 95 ? -2.089 7.705 14.344 1.00 84.56 95 LYS A CA 1
ATOM 754 C C . LYS A 1 95 ? -3.295 6.921 14.856 1.00 84.56 95 LYS A C 1
ATOM 756 O O . LYS A 1 95 ? -3.939 7.364 15.801 1.00 84.56 95 LYS A O 1
ATOM 761 N N . ILE A 1 96 ? -3.617 5.787 14.233 1.00 83.38 96 ILE A N 1
ATOM 762 C CA . ILE A 1 96 ? -4.710 4.921 14.688 1.00 83.38 96 ILE A CA 1
ATOM 763 C C . ILE A 1 96 ? -4.334 4.267 16.022 1.00 83.38 96 ILE A C 1
ATOM 765 O O . ILE A 1 96 ? -5.163 4.262 16.927 1.00 83.38 96 ILE A O 1
ATOM 769 N N . SER A 1 97 ? -3.103 3.765 16.179 1.00 81.75 97 SER A N 1
ATOM 770 C CA . SER A 1 97 ? -2.661 3.131 17.432 1.00 81.75 97 SER A CA 1
ATOM 771 C C . SER A 1 97 ? -2.622 4.095 18.617 1.00 81.75 97 SER A C 1
ATOM 773 O O . SER A 1 97 ? -2.926 3.699 19.736 1.00 81.75 97 SER A O 1
ATOM 775 N N . GLU A 1 98 ? -2.290 5.364 18.376 1.00 85.38 98 GLU A N 1
ATOM 776 C CA . GLU A 1 98 ? -2.274 6.420 19.400 1.00 85.38 98 GLU A CA 1
ATOM 777 C C . GLU A 1 98 ? -3.675 7.022 19.653 1.00 85.38 98 GLU A C 1
ATOM 779 O O . GLU A 1 98 ? -3.867 7.812 20.580 1.00 85.38 98 GLU A O 1
ATOM 784 N N . GLY A 1 99 ? -4.662 6.678 18.820 1.00 78.38 99 GLY A N 1
ATOM 785 C CA . GLY A 1 99 ? -6.017 7.218 18.862 1.00 78.38 99 GLY A CA 1
ATOM 786 C C . GLY A 1 99 ? -6.930 6.535 19.884 1.00 78.38 99 GLY A C 1
ATOM 787 O O . GLY A 1 99 ? -6.734 5.383 20.268 1.00 78.38 99 GLY A O 1
ATOM 788 N N . LYS A 1 100 ? -7.998 7.241 20.284 1.00 71.00 100 LYS A N 1
ATOM 789 C CA . LYS A 1 100 ? -9.017 6.732 21.226 1.00 71.00 100 LYS A CA 1
ATOM 790 C C . LYS A 1 100 ? -9.839 5.560 20.676 1.00 71.00 100 LYS A C 1
ATOM 792 O O . LYS A 1 100 ? -10.373 4.791 21.464 1.00 71.00 100 LYS A O 1
ATOM 797 N N . ASP A 1 101 ? -9.901 5.415 19.353 1.00 67.25 101 ASP A N 1
ATOM 798 C CA . ASP A 1 101 ? -10.671 4.371 18.664 1.00 67.25 101 ASP A CA 1
ATOM 799 C C . ASP A 1 101 ? -9.817 3.132 18.319 1.00 67.25 101 ASP A C 1
ATOM 801 O O . ASP A 1 101 ? -10.249 2.270 17.556 1.00 67.25 101 ASP A O 1
ATOM 805 N N . SER A 1 102 ? -8.589 3.028 18.847 1.00 75.31 102 SER A N 1
ATOM 806 C CA . SER A 1 102 ? -7.633 1.958 18.516 1.00 75.31 102 SER A CA 1
ATOM 807 C C . SER A 1 102 ? -8.158 0.547 18.807 1.00 75.31 102 SER A C 1
ATOM 809 O O . SER A 1 102 ? -7.854 -0.377 18.050 1.00 75.31 102 SER A O 1
ATOM 811 N N . SER A 1 103 ? -8.993 0.376 19.838 1.00 74.75 103 SER A N 1
ATOM 812 C CA . SER A 1 103 ? -9.602 -0.915 20.180 1.00 74.75 103 SER A CA 1
ATOM 813 C C . SER A 1 103 ? -10.461 -1.475 19.045 1.00 74.75 103 SER A C 1
ATOM 815 O O . SER A 1 103 ? -10.367 -2.659 18.740 1.00 74.75 103 SER A O 1
ATOM 817 N N . GLU A 1 104 ? -11.207 -0.628 18.329 1.00 74.12 104 GLU A N 1
ATOM 818 C CA . GLU A 1 104 ? -12.058 -1.071 17.217 1.00 74.12 104 GLU A CA 1
ATOM 819 C C . GLU A 1 104 ? -11.232 -1.628 16.043 1.00 74.12 104 GLU A C 1
ATOM 821 O O . GLU A 1 104 ? -11.638 -2.567 15.352 1.00 74.12 104 GLU A O 1
ATOM 826 N N . TYR A 1 105 ? -10.046 -1.060 15.813 1.00 75.94 105 TYR A N 1
ATOM 827 C CA . TYR A 1 105 ? -9.111 -1.544 14.798 1.00 75.94 105 TYR A CA 1
ATOM 828 C C . TYR A 1 105 ? -8.400 -2.824 15.255 1.00 75.94 105 TYR A C 1
ATOM 830 O O . TYR A 1 105 ? -8.170 -3.721 14.437 1.00 75.94 105 TYR A O 1
ATOM 838 N N . ALA A 1 106 ? -8.084 -2.931 16.548 1.00 77.12 106 ALA A N 1
ATOM 839 C CA . ALA A 1 106 ? -7.487 -4.125 17.138 1.00 77.12 106 ALA A CA 1
ATOM 840 C C . ALA A 1 106 ? -8.430 -5.335 17.050 1.00 77.12 106 ALA A C 1
ATOM 842 O O . ALA A 1 106 ? -8.013 -6.386 16.561 1.00 77.12 106 ALA A O 1
ATOM 843 N N . ASP A 1 107 ? -9.708 -5.163 17.396 1.00 75.69 107 ASP A N 1
ATOM 844 C CA . ASP A 1 107 ? -10.727 -6.224 17.357 1.00 75.69 107 ASP A CA 1
ATOM 845 C C . ASP A 1 107 ? -10.943 -6.784 15.942 1.00 75.69 107 ASP A C 1
ATOM 847 O O . ASP A 1 107 ? -11.262 -7.958 15.754 1.00 75.69 107 ASP A O 1
ATOM 851 N N . LYS A 1 108 ? -10.721 -5.955 14.916 1.00 75.00 108 LYS A N 1
ATOM 852 C CA . LYS A 1 108 ? -10.805 -6.342 13.497 1.00 75.00 108 LYS A CA 1
ATOM 853 C C . LYS A 1 108 ? -9.490 -6.894 12.934 1.00 75.00 108 LYS A C 1
ATOM 855 O O . LYS A 1 108 ? -9.403 -7.173 11.737 1.00 75.00 108 LYS A O 1
ATOM 860 N N . GLY A 1 109 ? -8.456 -7.037 13.764 1.00 81.44 109 GLY A N 1
ATOM 861 C CA . GLY A 1 109 ? -7.148 -7.563 13.371 1.00 81.44 109 GLY A CA 1
ATOM 862 C C . GLY A 1 109 ? -6.355 -6.648 12.432 1.00 81.44 109 GLY A C 1
ATOM 863 O O . GLY A 1 109 ? -5.451 -7.125 11.748 1.00 81.44 109 GLY A O 1
ATOM 864 N N . PHE A 1 110 ? -6.673 -5.349 12.374 1.00 85.31 110 PHE A N 1
ATOM 865 C CA . PHE A 1 110 ? -6.007 -4.387 11.486 1.00 85.31 110 PHE A CA 1
ATOM 866 C C . PHE A 1 110 ? -4.500 -4.313 11.744 1.00 85.31 110 PHE A C 1
ATOM 868 O O . PHE A 1 110 ? -3.709 -4.420 10.808 1.00 85.31 110 PHE A O 1
ATOM 875 N N . PHE A 1 111 ? -4.103 -4.173 13.012 1.00 85.38 111 PHE A N 1
ATOM 876 C CA . PHE A 1 111 ? -2.695 -4.056 13.389 1.00 85.38 111 PHE A CA 1
ATOM 877 C C . PHE A 1 111 ? -1.913 -5.338 13.113 1.00 85.38 111 PHE A C 1
ATOM 879 O O . PHE A 1 111 ? -0.799 -5.255 12.613 1.00 85.38 111 PHE A O 1
ATOM 886 N N . ASN A 1 112 ? -2.515 -6.509 13.341 1.00 86.56 112 ASN A N 1
ATOM 887 C CA . ASN A 1 112 ? -1.874 -7.790 13.036 1.00 86.56 112 ASN A CA 1
ATOM 888 C C . ASN A 1 112 ? -1.587 -7.909 11.535 1.00 86.56 112 ASN A C 1
ATOM 890 O O . ASN A 1 112 ? -0.461 -8.189 11.145 1.00 86.56 112 ASN A O 1
ATOM 894 N N . ARG A 1 113 ? -2.572 -7.585 10.685 1.00 88.38 113 ARG A N 1
ATOM 895 C CA . ARG A 1 113 ? -2.392 -7.615 9.225 1.00 88.38 113 ARG A CA 1
ATOM 896 C C . ARG A 1 113 ? -1.331 -6.624 8.745 1.00 88.38 113 ARG A C 1
ATOM 898 O O . ARG A 1 113 ? -0.560 -6.948 7.848 1.00 88.38 113 ARG A O 1
ATOM 905 N N . PHE A 1 114 ? -1.277 -5.426 9.328 1.00 87.44 114 PHE A N 1
ATOM 906 C CA . PHE A 1 114 ? -0.228 -4.459 8.996 1.00 87.44 114 PHE A CA 1
ATOM 907 C C . PHE A 1 114 ? 1.149 -4.865 9.527 1.00 87.44 114 PHE A C 1
ATOM 909 O O . PHE A 1 114 ? 2.134 -4.630 8.838 1.00 87.44 114 PHE A O 1
ATOM 916 N N . SER A 1 115 ? 1.225 -5.533 10.678 1.00 88.25 115 SER A N 1
ATOM 917 C CA . SER A 1 115 ? 2.467 -6.130 11.183 1.00 88.25 115 SER A CA 1
ATOM 918 C C . SER A 1 115 ? 2.983 -7.223 10.244 1.00 88.25 115 SER A C 1
ATOM 920 O O . SER A 1 115 ? 4.167 -7.241 9.917 1.00 88.25 115 SER A O 1
ATOM 922 N N . ASP A 1 116 ? 2.097 -8.093 9.750 1.00 89.50 116 ASP A N 1
ATOM 923 C CA . ASP A 1 116 ? 2.448 -9.129 8.772 1.00 89.50 116 ASP A CA 1
ATOM 924 C C . ASP A 1 116 ? 2.981 -8.513 7.471 1.00 89.50 116 ASP A C 1
ATOM 926 O O . ASP A 1 116 ? 3.982 -8.976 6.921 1.00 89.50 116 ASP A O 1
ATOM 930 N N . ILE A 1 117 ? 2.340 -7.441 6.992 1.00 89.12 117 ILE A N 1
ATOM 931 C CA . ILE A 1 117 ? 2.795 -6.676 5.826 1.00 89.12 117 ILE A CA 1
ATOM 932 C C . ILE A 1 117 ? 4.183 -6.074 6.076 1.00 89.12 117 ILE A C 1
ATOM 934 O O . ILE A 1 117 ? 5.064 -6.239 5.233 1.00 89.12 117 ILE A O 1
ATOM 938 N N . SER A 1 118 ? 4.408 -5.429 7.224 1.00 86.81 118 SER A N 1
ATOM 939 C CA . SER A 1 118 ? 5.712 -4.852 7.568 1.00 86.81 118 SER A CA 1
ATOM 940 C C . SER A 1 118 ? 6.812 -5.913 7.571 1.00 86.81 118 SER A C 1
ATOM 942 O O . SER A 1 118 ? 7.839 -5.728 6.924 1.00 86.81 118 SER A O 1
ATOM 944 N N . HIS A 1 119 ? 6.567 -7.077 8.178 1.00 88.50 119 HIS A N 1
ATOM 945 C CA . HIS A 1 119 ? 7.530 -8.180 8.171 1.00 88.50 119 HIS A CA 1
ATOM 946 C 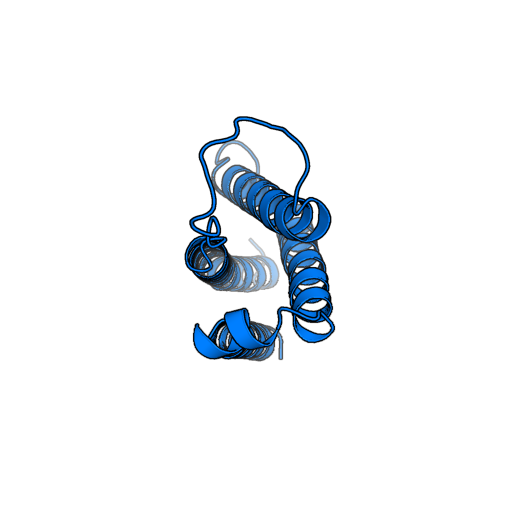C . HIS A 1 119 ? 7.793 -8.749 6.773 1.00 88.50 119 HIS A C 1
ATOM 948 O O . HIS A 1 119 ? 8.917 -9.157 6.472 1.00 88.50 119 HIS A O 1
ATOM 954 N N . LYS A 1 120 ? 6.781 -8.793 5.895 1.00 88.88 120 LYS A N 1
ATOM 955 C CA . LYS A 1 120 ? 6.982 -9.173 4.489 1.00 88.88 120 LYS A CA 1
ATOM 956 C C . LYS A 1 120 ? 7.894 -8.178 3.776 1.00 88.88 120 LYS A C 1
ATOM 958 O O . LYS A 1 120 ? 8.778 -8.618 3.050 1.00 88.88 120 LYS A O 1
ATOM 963 N N . VAL A 1 121 ? 7.705 -6.874 3.991 1.00 86.44 121 VAL A N 1
ATOM 964 C CA . VAL A 1 121 ? 8.571 -5.835 3.412 1.00 86.44 121 VAL A CA 1
ATOM 965 C C . VAL A 1 121 ? 9.997 -5.970 3.940 1.00 86.44 121 VAL A C 1
ATOM 967 O O . VAL A 1 121 ? 10.918 -6.052 3.134 1.00 86.44 121 VAL A O 1
ATOM 970 N N . GLU A 1 122 ? 10.182 -6.078 5.259 1.00 87.12 122 GLU A N 1
ATOM 971 C CA . GLU A 1 122 ? 11.496 -6.247 5.898 1.00 87.12 122 GLU A CA 1
ATOM 972 C C . GLU A 1 122 ? 12.273 -7.431 5.310 1.00 87.12 122 GLU A C 1
ATOM 974 O O . GLU A 1 122 ? 13.431 -7.287 4.933 1.00 87.12 122 GLU A O 1
ATOM 979 N N . ARG A 1 123 ? 11.621 -8.588 5.138 1.00 88.12 123 ARG A N 1
ATOM 980 C CA . ARG A 1 123 ? 12.244 -9.789 4.551 1.00 88.12 123 ARG A CA 1
ATOM 981 C C . ARG A 1 123 ? 12.655 -9.639 3.088 1.00 88.12 123 ARG A C 1
ATOM 983 O O . ARG A 1 123 ? 13.427 -10.459 2.602 1.00 88.12 123 ARG A O 1
ATOM 990 N N . LEU A 1 124 ? 12.087 -8.680 2.362 1.00 85.38 124 LEU A N 1
ATOM 991 C CA . LEU A 1 124 ? 12.420 -8.441 0.958 1.00 85.38 124 LEU A CA 1
ATOM 992 C C . LEU A 1 124 ? 13.584 -7.468 0.778 1.00 85.38 124 LEU A C 1
ATOM 994 O O . LEU A 1 124 ? 14.185 -7.470 -0.294 1.00 85.38 124 LEU A O 1
ATOM 998 N N . ILE A 1 125 ? 13.862 -6.638 1.786 1.00 77.38 125 ILE A N 1
ATOM 999 C CA . ILE A 1 125 ? 14.879 -5.579 1.725 1.00 77.38 125 ILE A CA 1
ATOM 1000 C C . ILE A 1 125 ? 16.103 -5.845 2.614 1.00 77.38 125 ILE A C 1
ATOM 1002 O O . ILE A 1 125 ? 17.100 -5.142 2.458 1.00 77.38 125 ILE A O 1
ATOM 1006 N N . ALA A 1 126 ? 16.017 -6.807 3.539 1.00 68.94 126 ALA A N 1
ATOM 1007 C CA . ALA A 1 126 ? 17.121 -7.287 4.377 1.00 68.94 126 ALA A CA 1
ATOM 1008 C C . ALA A 1 126 ? 18.057 -8.233 3.612 1.00 68.94 126 ALA A C 1
ATOM 1010 O O . ALA A 1 126 ? 19.280 -8.155 3.866 1.00 68.94 126 ALA A O 1
#

Sequence (126 aa):
MNKANQELQILIEKLDSIVDEMKQVLVSTQSVSSNKKKDCFFLSTRMGLDAKTRIMVKIDKYKKLRADTNHPRNSELEVSSLMDIFATTEILVKKISEGKDSSEYADKGFFNRFSDISHKVERLIA

Radius of gyration: 17.01 Å; chains: 1; bounding box: 51×27×45 Å

Organism: NCBI:txid28082